Protein AF-A0A924GBF4-F1 (afdb_monomer_lite)

pLDDT: mean 77.06, std 12.08, range [42.66, 89.44]

Structure (mmCIF, N/CA/C/O backbone):
data_AF-A0A924GBF4-F1
#
_entry.id   AF-A0A924GBF4-F1
#
loop_
_atom_site.group_PDB
_atom_site.id
_atom_site.type_symbol
_atom_site.label_atom_id
_atom_site.label_alt_id
_atom_site.label_comp_id
_atom_site.label_asym_id
_atom_site.label_entity_id
_atom_site.label_seq_id
_atom_site.pdbx_PDB_ins_code
_atom_site.Cartn_x
_atom_site.Cartn_y
_atom_site.Cartn_z
_atom_site.occupancy
_atom_site.B_iso_or_equiv
_atom_site.auth_seq_id
_atom_site.auth_comp_id
_atom_site.auth_asym_id
_atom_site.auth_atom_id
_atom_site.pdbx_PDB_model_num
ATOM 1 N N . MET A 1 1 ? 13.185 -18.022 7.314 1.00 56.09 1 MET A N 1
ATOM 2 C CA . MET A 1 1 ? 12.314 -17.865 6.128 1.00 56.09 1 MET A CA 1
ATOM 3 C C . MET A 1 1 ? 12.949 -16.789 5.259 1.00 56.09 1 MET A C 1
ATOM 5 O O . MET A 1 1 ? 13.358 -15.789 5.833 1.00 56.09 1 MET A O 1
ATOM 9 N N . SER A 1 2 ? 13.144 -17.009 3.951 1.00 77.94 2 SER A N 1
ATOM 10 C CA . SER A 1 2 ? 13.708 -15.948 3.094 1.00 77.94 2 SER A CA 1
ATOM 11 C C . SER A 1 2 ? 12.718 -14.793 2.986 1.00 77.94 2 SER A C 1
ATOM 13 O O . SER A 1 2 ? 11.508 -15.037 2.951 1.00 77.94 2 SER A O 1
ATOM 15 N N . ILE A 1 3 ? 13.230 -13.567 2.893 1.00 70.69 3 ILE A N 1
ATOM 16 C CA . ILE A 1 3 ? 12.433 -12.358 2.644 1.00 70.69 3 ILE A CA 1
ATOM 17 C C . ILE A 1 3 ? 11.586 -12.538 1.377 1.00 70.69 3 ILE A C 1
ATOM 19 O O . ILE A 1 3 ? 10.401 -12.215 1.387 1.00 70.69 3 ILE A O 1
ATOM 23 N N . ASP A 1 4 ? 12.138 -13.172 0.340 1.00 72.62 4 ASP A N 1
ATOM 24 C CA . ASP A 1 4 ? 11.449 -13.403 -0.936 1.00 72.62 4 ASP A CA 1
ATOM 25 C C . ASP A 1 4 ? 10.166 -14.219 -0.774 1.00 72.62 4 ASP A C 1
ATOM 27 O O . ASP A 1 4 ? 9.135 -13.901 -1.362 1.00 72.62 4 ASP A O 1
ATOM 31 N N . ARG A 1 5 ? 10.200 -15.260 0.067 1.00 78.62 5 ARG A N 1
ATOM 32 C CA . ARG A 1 5 ? 9.025 -16.109 0.285 1.00 78.62 5 ARG A CA 1
ATOM 33 C C . ARG A 1 5 ? 7.968 -15.402 1.123 1.00 78.62 5 ARG A C 1
ATOM 35 O O . ARG A 1 5 ? 6.794 -15.519 0.813 1.00 78.62 5 ARG A O 1
ATOM 42 N N . GLY A 1 6 ? 8.381 -14.618 2.121 1.00 78.81 6 GLY A N 1
ATOM 43 C CA . GLY A 1 6 ? 7.452 -13.803 2.908 1.00 78.81 6 GLY A CA 1
ATOM 44 C C . GLY A 1 6 ? 6.741 -12.741 2.064 1.00 78.81 6 GLY A C 1
ATOM 45 O O . GLY A 1 6 ? 5.540 -12.530 2.224 1.00 78.81 6 GLY A O 1
ATOM 46 N N . VAL A 1 7 ? 7.453 -12.116 1.121 1.00 80.06 7 VAL A N 1
ATOM 47 C CA . VAL A 1 7 ? 6.864 -11.145 0.188 1.00 80.06 7 VAL A CA 1
ATOM 48 C C . VAL A 1 7 ? 5.864 -11.824 -0.749 1.00 80.06 7 VAL A C 1
ATOM 50 O O . VAL A 1 7 ? 4.744 -11.337 -0.894 1.00 80.06 7 VAL A O 1
ATOM 53 N N . VAL A 1 8 ? 6.232 -12.958 -1.356 1.00 82.00 8 VAL A N 1
ATOM 54 C CA . VAL A 1 8 ? 5.340 -13.698 -2.266 1.00 82.00 8 VAL A CA 1
ATOM 55 C C . VAL A 1 8 ? 4.099 -14.203 -1.538 1.00 82.00 8 VAL A C 1
ATOM 57 O O . VAL A 1 8 ? 2.995 -13.997 -2.039 1.00 82.00 8 VAL A O 1
ATOM 60 N N . ASP A 1 9 ? 4.252 -14.802 -0.358 1.00 84.12 9 ASP A N 1
ATOM 61 C CA . ASP A 1 9 ? 3.125 -15.315 0.427 1.00 84.12 9 ASP A CA 1
ATOM 62 C C . ASP A 1 9 ? 2.156 -14.184 0.825 1.00 84.12 9 ASP A C 1
ATOM 64 O O . ASP A 1 9 ? 0.947 -14.392 0.842 1.00 84.12 9 ASP A O 1
ATOM 68 N N . THR A 1 10 ? 2.661 -12.969 1.078 1.00 82.81 10 THR A N 1
ATOM 69 C CA . THR A 1 10 ? 1.829 -11.808 1.455 1.00 82.81 10 THR A CA 1
ATOM 70 C C . THR A 1 10 ? 1.102 -11.182 0.262 1.00 82.81 10 THR A C 1
ATOM 72 O O . THR A 1 10 ? -0.025 -10.712 0.397 1.00 82.81 10 THR A O 1
ATOM 75 N N . LEU A 1 11 ? 1.741 -11.141 -0.911 1.00 84.31 11 LEU A N 1
ATOM 76 C CA . LEU A 1 11 ? 1.170 -10.507 -2.107 1.00 84.31 11 LEU A CA 1
ATOM 77 C C . LEU A 1 11 ? 0.310 -11.458 -2.944 1.00 84.31 11 LEU A C 1
ATOM 79 O O . LEU A 1 11 ? -0.484 -11.007 -3.770 1.00 84.31 11 LEU A O 1
ATOM 83 N N . SER A 1 12 ? 0.449 -12.768 -2.753 1.00 83.12 12 SER A N 1
ATOM 84 C CA . SER A 1 12 ? -0.328 -13.764 -3.489 1.00 83.12 12 SER A CA 1
ATOM 85 C C . SER A 1 12 ? -1.818 -13.631 -3.175 1.00 83.12 12 SER A C 1
ATOM 87 O O . SER A 1 12 ? -2.254 -13.861 -2.053 1.00 83.12 12 SER A O 1
ATOM 89 N N . GLY A 1 13 ? -2.610 -13.258 -4.184 1.00 78.12 13 GLY A N 1
ATOM 90 C CA . GLY A 1 13 ? -4.058 -13.071 -4.048 1.00 78.12 13 GLY A CA 1
ATOM 91 C C . GLY A 1 13 ? -4.483 -11.748 -3.402 1.00 78.12 13 GLY A C 1
ATOM 92 O O . GLY A 1 13 ? -5.681 -11.534 -3.231 1.00 78.12 13 GLY A O 1
ATOM 93 N N . HIS A 1 14 ? -3.544 -10.852 -3.078 1.00 81.25 14 HIS A N 1
ATOM 94 C CA . HIS A 1 14 ? -3.848 -9.535 -2.520 1.00 81.25 14 HIS A CA 1
ATOM 95 C C . HIS A 1 14 ? -3.817 -8.454 -3.620 1.00 81.25 14 HIS A C 1
ATOM 97 O O . HIS A 1 14 ? -2.924 -8.474 -4.469 1.00 81.25 14 HIS A O 1
ATOM 103 N N . PRO A 1 15 ? -4.745 -7.477 -3.628 1.00 79.50 15 PRO A N 1
ATOM 104 C CA . PRO A 1 15 ? -4.744 -6.402 -4.629 1.00 79.50 15 PRO A CA 1
ATOM 105 C C . PRO A 1 15 ? -3.577 -5.411 -4.458 1.00 79.50 15 PRO A C 1
ATOM 107 O O . PRO A 1 15 ? -3.205 -4.708 -5.401 1.00 79.50 15 PRO A O 1
ATOM 110 N N . SER A 1 16 ? -2.980 -5.349 -3.262 1.00 82.44 16 SER A N 1
ATOM 111 C CA . SER A 1 16 ? -1.830 -4.479 -2.982 1.00 82.44 16 SER A CA 1
ATOM 112 C C . SER A 1 16 ? -0.580 -4.900 -3.743 1.00 82.44 16 SER A C 1
ATOM 114 O O . SER A 1 16 ? -0.291 -6.076 -3.925 1.00 82.44 16 SER A O 1
ATOM 116 N N . ARG A 1 17 ? 0.224 -3.902 -4.110 1.00 83.25 17 ARG A N 1
ATOM 117 C CA . ARG A 1 17 ? 1.533 -4.083 -4.753 1.00 83.25 17 ARG A CA 1
ATOM 118 C C . ARG A 1 17 ? 2.709 -3.784 -3.822 1.00 83.25 17 ARG A C 1
ATOM 120 O O . ARG A 1 17 ? 3.825 -3.569 -4.287 1.00 83.25 17 ARG A O 1
ATOM 127 N N . ALA A 1 18 ? 2.446 -3.730 -2.520 1.00 87.19 18 ALA A N 1
ATOM 128 C CA . ALA A 1 18 ? 3.412 -3.358 -1.503 1.00 87.19 18 ALA A CA 1
ATOM 129 C C . ALA A 1 18 ? 3.250 -4.213 -0.246 1.00 87.19 18 ALA A C 1
ATOM 131 O O . ALA A 1 18 ? 2.129 -4.529 0.151 1.00 87.19 18 ALA A O 1
ATOM 132 N N . VAL A 1 19 ? 4.376 -4.541 0.381 1.00 88.19 19 VAL A N 1
ATOM 133 C CA . VAL A 1 19 ? 4.463 -5.197 1.687 1.00 88.19 19 VAL A CA 1
ATOM 134 C C . VAL A 1 19 ? 5.277 -4.305 2.608 1.00 88.19 19 VAL A C 1
ATOM 136 O O . VAL A 1 19 ? 6.357 -3.854 2.238 1.00 88.19 19 VAL A O 1
ATOM 139 N N . LEU A 1 20 ? 4.781 -4.073 3.821 1.00 84.56 20 LEU A N 1
ATOM 140 C CA . LEU A 1 20 ? 5.566 -3.445 4.879 1.00 84.56 20 LEU A CA 1
ATOM 141 C C . LEU A 1 20 ? 6.347 -4.527 5.623 1.00 84.56 20 LEU A C 1
ATOM 143 O O . LEU A 1 20 ? 5.765 -5.365 6.312 1.00 84.56 20 LEU A O 1
ATOM 147 N N . LEU A 1 21 ? 7.668 -4.508 5.481 1.00 84.50 21 LEU A N 1
ATOM 148 C CA . LEU A 1 21 ? 8.565 -5.414 6.183 1.00 84.50 21 LEU A CA 1
ATOM 149 C C . LEU A 1 21 ? 8.958 -4.790 7.523 1.00 84.50 21 LEU A C 1
ATOM 151 O O . LEU A 1 21 ? 9.498 -3.681 7.591 1.00 84.50 21 LEU A O 1
ATOM 155 N N . GLN A 1 22 ? 8.690 -5.511 8.611 1.00 80.75 22 GLN A N 1
ATOM 156 C CA . GLN A 1 22 ? 9.011 -5.053 9.959 1.00 80.75 22 GLN A CA 1
ATOM 157 C C . GLN A 1 22 ? 10.512 -4.752 10.080 1.00 80.75 22 GLN A C 1
ATOM 159 O O . GLN A 1 22 ? 11.332 -5.632 9.846 1.00 80.75 22 GLN A O 1
ATOM 164 N N . ASN A 1 23 ? 10.858 -3.521 10.472 1.00 80.19 23 ASN A N 1
ATOM 165 C CA . ASN A 1 23 ? 12.232 -3.008 10.606 1.00 80.19 23 ASN A CA 1
ATOM 166 C C . ASN A 1 23 ? 13.037 -2.865 9.294 1.00 80.19 23 ASN A C 1
ATOM 168 O O . ASN A 1 23 ? 14.231 -2.591 9.366 1.00 80.19 23 ASN A O 1
ATOM 172 N N . TYR A 1 24 ? 12.412 -3.013 8.119 1.00 82.50 24 TYR A N 1
ATOM 173 C CA . TYR A 1 24 ? 13.072 -2.842 6.810 1.00 82.50 24 TYR A CA 1
ATOM 174 C C . TYR A 1 24 ? 12.398 -1.796 5.914 1.00 82.50 24 TYR A C 1
ATOM 176 O O . TYR A 1 24 ? 13.049 -1.259 5.024 1.00 82.50 24 TYR A O 1
ATOM 184 N N . GLY A 1 25 ? 11.125 -1.479 6.163 1.00 83.31 25 GLY A N 1
ATOM 185 C CA . GLY A 1 25 ? 10.370 -0.502 5.376 1.00 83.31 25 GLY A CA 1
ATOM 186 C C . GLY A 1 25 ? 9.517 -1.153 4.290 1.00 83.31 25 GLY A C 1
ATOM 187 O O . GLY A 1 25 ? 9.186 -2.341 4.366 1.00 83.31 25 GLY A O 1
ATOM 188 N N . ALA A 1 26 ? 9.104 -0.363 3.301 1.00 86.88 26 ALA A N 1
ATOM 189 C CA . ALA A 1 26 ? 8.243 -0.826 2.224 1.00 86.88 26 ALA A CA 1
ATOM 190 C C . ALA A 1 26 ? 9.018 -1.609 1.154 1.00 86.88 26 ALA A C 1
ATOM 192 O O . ALA A 1 26 ? 10.053 -1.174 0.653 1.00 86.88 26 ALA A O 1
ATOM 193 N N . PHE A 1 27 ? 8.466 -2.747 0.741 1.00 88.69 27 PHE A N 1
ATOM 194 C CA . PHE A 1 27 ? 8.884 -3.487 -0.444 1.00 88.69 27 PHE A CA 1
ATOM 195 C C . PHE A 1 27 ? 7.760 -3.445 -1.478 1.00 88.69 27 PHE A C 1
ATOM 197 O O . PHE A 1 27 ? 6.629 -3.816 -1.164 1.00 88.69 27 PHE A O 1
ATOM 204 N N . THR A 1 28 ? 8.043 -3.005 -2.707 1.00 89.44 28 THR A N 1
ATOM 205 C CA . THR A 1 28 ? 7.019 -2.815 -3.749 1.00 89.44 28 THR A CA 1
ATOM 206 C C . THR A 1 28 ? 7.334 -3.575 -5.031 1.00 89.44 28 THR A C 1
ATOM 208 O O . THR A 1 28 ? 8.494 -3.786 -5.381 1.00 89.44 28 THR A O 1
ATOM 211 N N . ILE A 1 29 ? 6.285 -3.995 -5.743 1.00 86.56 29 ILE A N 1
ATOM 212 C CA . ILE A 1 29 ? 6.382 -4.702 -7.025 1.00 86.56 29 ILE A CA 1
ATOM 213 C C . ILE A 1 29 ? 5.533 -4.016 -8.098 1.00 86.56 29 ILE A C 1
ATOM 215 O O . ILE A 1 29 ? 4.485 -3.433 -7.829 1.00 86.56 29 ILE A O 1
ATOM 219 N N . GLY A 1 30 ? 5.940 -4.120 -9.358 1.00 84.69 30 GLY A N 1
ATOM 220 C CA . GLY A 1 30 ? 5.239 -3.484 -10.467 1.00 84.69 30 GLY A CA 1
ATOM 221 C C . GLY A 1 30 ? 5.580 -4.136 -11.797 1.00 84.69 30 GLY A C 1
ATOM 222 O O . GLY A 1 30 ? 6.638 -4.733 -11.963 1.00 84.69 30 GLY A O 1
ATOM 223 N N . ARG A 1 31 ? 4.665 -4.023 -12.768 1.00 86.31 31 ARG A N 1
ATOM 224 C CA . ARG A 1 31 ? 4.890 -4.526 -14.136 1.00 86.31 31 ARG A CA 1
ATOM 225 C C . ARG A 1 31 ? 5.978 -3.739 -14.877 1.00 86.31 31 ARG A C 1
ATOM 227 O O . ARG A 1 31 ? 6.562 -4.248 -15.824 1.00 86.31 31 ARG A O 1
ATOM 234 N N . THR A 1 32 ? 6.225 -2.501 -14.455 1.00 85.25 32 THR A N 1
ATOM 235 C CA . THR A 1 32 ? 7.258 -1.609 -14.988 1.00 85.25 32 THR A CA 1
ATOM 236 C C . THR A 1 32 ? 7.974 -0.914 -13.827 1.00 85.25 32 THR A C 1
ATOM 238 O O . THR A 1 32 ? 7.361 -0.745 -12.767 1.00 85.25 32 THR A O 1
ATOM 241 N N . PRO A 1 33 ? 9.222 -0.444 -14.016 1.00 86.75 33 PRO A N 1
ATOM 242 C CA . PRO A 1 33 ? 9.937 0.310 -12.986 1.00 86.75 33 PRO A CA 1
ATOM 243 C C . PRO A 1 33 ? 9.156 1.536 -12.493 1.00 86.75 33 PRO A C 1
ATOM 245 O O . PRO A 1 33 ? 9.073 1.777 -11.293 1.00 86.75 33 PRO A O 1
ATOM 248 N N . CYS A 1 34 ? 8.508 2.269 -13.406 1.00 84.44 34 CYS A N 1
ATOM 249 C CA . CYS A 1 34 ? 7.686 3.429 -13.056 1.00 84.44 34 CYS A CA 1
ATOM 250 C C . CYS A 1 34 ? 6.510 3.047 -12.141 1.00 84.44 34 CYS A C 1
ATOM 252 O O . CYS A 1 34 ? 6.259 3.729 -11.151 1.00 84.44 34 CYS A O 1
ATOM 254 N N . ASN A 1 35 ? 5.827 1.930 -12.417 1.00 83.56 35 ASN A N 1
ATOM 255 C CA . ASN A 1 35 ? 4.716 1.464 -11.584 1.00 83.56 35 ASN A CA 1
ATOM 256 C C . ASN A 1 35 ? 5.182 1.038 -10.186 1.00 83.56 35 ASN A C 1
ATOM 258 O O . ASN A 1 35 ? 4.475 1.283 -9.212 1.00 83.56 35 ASN A O 1
ATOM 262 N N . THR A 1 36 ? 6.366 0.431 -10.085 1.00 87.25 36 THR A N 1
ATOM 263 C CA . THR A 1 36 ? 6.977 0.078 -8.797 1.00 87.25 36 THR A CA 1
ATOM 264 C C . THR A 1 36 ? 7.277 1.331 -7.972 1.00 87.25 36 THR A C 1
ATOM 266 O O . THR A 1 36 ? 6.869 1.416 -6.818 1.00 87.25 36 THR A O 1
ATOM 269 N N . VAL A 1 37 ? 7.909 2.345 -8.575 1.00 88.00 37 VAL A N 1
ATOM 270 C CA . VAL A 1 37 ? 8.235 3.609 -7.886 1.00 88.00 37 VAL A CA 1
ATOM 271 C C . VAL A 1 37 ? 6.973 4.358 -7.460 1.00 88.00 37 VAL A C 1
ATOM 273 O O . VAL A 1 37 ? 6.907 4.843 -6.336 1.00 88.00 37 VAL A O 1
ATOM 276 N N . LYS A 1 38 ? 5.944 4.402 -8.315 1.00 86.62 38 LYS A N 1
ATOM 277 C CA . LYS A 1 38 ? 4.629 4.967 -7.975 1.00 86.62 38 LYS A CA 1
ATOM 278 C C . LYS A 1 38 ? 4.050 4.329 -6.709 1.00 86.62 38 LYS A C 1
ATOM 280 O O . LYS A 1 38 ? 3.652 5.043 -5.795 1.00 86.62 38 LYS A O 1
ATOM 285 N N . ALA A 1 39 ? 4.053 2.997 -6.636 1.00 85.81 39 ALA A N 1
ATOM 286 C CA . ALA A 1 39 ? 3.571 2.279 -5.461 1.00 85.81 39 ALA A CA 1
ATOM 287 C C . ALA A 1 39 ? 4.419 2.572 -4.213 1.00 85.81 39 ALA A C 1
ATOM 289 O O . ALA A 1 39 ? 3.856 2.763 -3.141 1.00 85.81 39 ALA A O 1
ATOM 290 N N . ALA A 1 40 ? 5.748 2.643 -4.347 1.00 88.88 40 ALA A N 1
ATOM 291 C CA . ALA A 1 40 ? 6.639 2.963 -3.231 1.00 88.88 40 ALA A CA 1
ATOM 292 C C . ALA A 1 40 ? 6.358 4.358 -2.663 1.00 88.88 40 ALA A C 1
ATOM 294 O O . ALA A 1 40 ? 6.143 4.494 -1.466 1.00 88.88 40 ALA A O 1
ATOM 295 N N . VAL A 1 41 ? 6.271 5.374 -3.525 1.00 89.31 41 VAL A N 1
ATOM 296 C CA . VAL A 1 41 ? 6.000 6.758 -3.107 1.00 89.31 41 VAL A CA 1
ATOM 297 C C . VAL A 1 41 ? 4.659 6.871 -2.386 1.00 89.31 41 VAL A C 1
ATOM 299 O O . VAL A 1 41 ? 4.587 7.520 -1.351 1.00 89.31 41 VAL A O 1
ATOM 302 N N . VAL A 1 42 ? 3.611 6.208 -2.885 1.00 85.88 42 VAL A N 1
ATOM 303 C CA . VAL A 1 42 ? 2.295 6.220 -2.222 1.00 85.88 42 VAL A CA 1
ATOM 304 C C . VAL A 1 42 ? 2.355 5.591 -0.829 1.00 85.88 42 VAL A C 1
ATOM 306 O O . VAL A 1 42 ? 1.688 6.072 0.080 1.00 85.88 42 VAL A O 1
ATOM 309 N N . VAL A 1 43 ? 3.135 4.523 -0.645 1.00 87.81 43 VAL A N 1
ATOM 310 C CA . VAL A 1 43 ? 3.279 3.863 0.663 1.00 87.81 43 VAL A CA 1
ATOM 311 C C . VAL A 1 43 ? 4.054 4.732 1.651 1.00 87.81 43 VAL A C 1
ATOM 313 O O . VAL A 1 43 ? 3.684 4.773 2.820 1.00 87.81 43 VAL A O 1
ATOM 316 N N . GLU A 1 44 ? 5.090 5.433 1.192 1.00 86.25 44 GLU A N 1
ATOM 317 C CA . GLU A 1 44 ? 5.890 6.329 2.036 1.00 86.25 44 GLU A CA 1
ATOM 318 C C . GLU A 1 44 ? 5.133 7.611 2.420 1.00 86.25 44 GLU A C 1
ATOM 320 O O . GLU A 1 44 ? 5.284 8.104 3.535 1.00 86.25 44 GLU A O 1
ATOM 325 N N . ASP A 1 45 ? 4.298 8.138 1.519 1.00 86.25 45 ASP A N 1
ATOM 326 C CA . ASP A 1 45 ? 3.487 9.341 1.765 1.00 86.25 45 ASP A CA 1
ATOM 327 C C . ASP A 1 45 ? 2.207 9.044 2.571 1.00 86.25 45 ASP A C 1
ATOM 329 O O . ASP A 1 45 ? 1.565 9.948 3.108 1.00 86.25 45 ASP A O 1
ATOM 333 N N . ALA A 1 46 ? 1.823 7.768 2.691 1.00 82.56 46 ALA A N 1
ATOM 334 C CA . ALA A 1 46 ? 0.645 7.385 3.451 1.00 82.56 46 ALA A CA 1
ATOM 335 C C . ALA A 1 46 ? 0.816 7.754 4.939 1.00 82.56 46 ALA A C 1
ATOM 337 O O . ALA A 1 46 ? 1.801 7.365 5.577 1.00 82.56 46 ALA A O 1
ATOM 338 N N . PRO A 1 47 ? -0.157 8.460 5.546 1.00 77.94 47 PRO A N 1
ATOM 339 C CA . PRO A 1 47 ? -0.078 8.801 6.956 1.00 77.94 47 PRO A CA 1
ATOM 340 C C . PRO A 1 47 ? -0.044 7.526 7.804 1.00 77.94 47 PRO A C 1
ATOM 342 O O . PRO A 1 47 ? -0.760 6.555 7.541 1.00 77.94 47 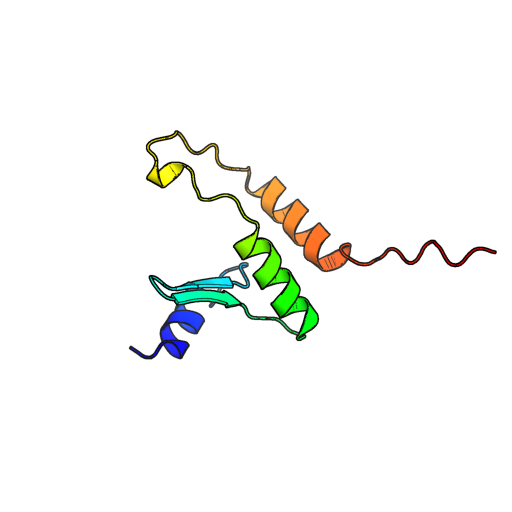PRO A O 1
ATOM 345 N N . HIS A 1 48 ? 0.776 7.538 8.857 1.00 74.81 48 HIS A N 1
ATOM 346 C CA . HIS A 1 48 ? 0.830 6.432 9.808 1.00 74.81 48 HIS A CA 1
ATOM 347 C C . HIS A 1 48 ? -0.569 6.127 10.357 1.00 74.81 48 HIS A C 1
ATOM 349 O O . HIS A 1 48 ? -1.294 7.027 10.782 1.00 74.81 48 HIS A O 1
ATOM 355 N N . SER A 1 49 ? -0.936 4.841 10.378 1.00 71.12 49 SER A N 1
ATOM 356 C CA . SER A 1 49 ? -2.248 4.421 10.869 1.00 71.12 49 SER A CA 1
ATOM 357 C C . SER A 1 49 ? -2.450 4.857 12.332 1.00 71.12 49 SER A C 1
ATOM 359 O O . SER A 1 49 ? -1.646 4.476 13.195 1.00 71.12 49 SER A O 1
ATOM 361 N N . PRO A 1 50 ? -3.538 5.586 12.654 1.00 66.94 50 PRO A N 1
ATOM 362 C CA . PRO A 1 50 ? -3.821 6.028 14.018 1.00 66.94 50 PRO A CA 1
ATOM 363 C C . PRO A 1 50 ? -4.184 4.868 14.958 1.00 66.94 50 PRO A C 1
ATOM 365 O O . PRO A 1 50 ? -4.189 5.055 16.175 1.00 66.94 50 PRO A O 1
ATOM 368 N N . ALA A 1 51 ? -4.428 3.659 14.430 1.00 64.56 51 ALA A N 1
ATOM 369 C CA . ALA A 1 51 ? -4.738 2.463 15.215 1.00 64.56 51 ALA A CA 1
ATOM 370 C C . ALA A 1 51 ? -3.668 2.156 16.277 1.00 64.56 51 ALA A C 1
ATOM 372 O O . ALA A 1 51 ? -3.987 1.703 17.373 1.00 64.56 51 ALA A O 1
ATOM 373 N N . ARG A 1 52 ? -2.393 2.444 15.981 1.00 62.03 52 ARG A N 1
ATOM 374 C CA . ARG A 1 52 ? -1.286 2.251 16.933 1.00 62.03 52 ARG A CA 1
ATOM 375 C C . ARG A 1 52 ? -1.221 3.323 18.024 1.00 62.03 52 ARG A C 1
ATOM 377 O O . ARG A 1 52 ? -0.614 3.079 19.058 1.00 62.03 52 ARG A O 1
ATOM 384 N N . ALA A 1 53 ? -1.849 4.478 17.810 1.00 68.06 53 ALA A N 1
ATOM 385 C CA . ALA A 1 53 ? -1.883 5.600 18.749 1.00 68.06 53 ALA A CA 1
ATOM 386 C C . ALA A 1 53 ? -3.141 5.605 19.645 1.00 68.06 53 ALA A C 1
ATOM 388 O O . ALA A 1 53 ? -3.380 6.577 20.356 1.00 68.06 53 ALA A O 1
ATOM 389 N N . GLY A 1 54 ? -3.958 4.542 19.609 1.00 68.75 54 GLY A N 1
ATOM 390 C CA . GLY A 1 54 ? -5.183 4.427 20.413 1.00 68.75 54 GLY A CA 1
ATOM 391 C C . GLY A 1 54 ? -6.387 5.207 19.867 1.00 68.75 54 GLY A C 1
ATOM 392 O O . GLY A 1 54 ? -7.407 5.304 20.545 1.00 68.75 54 GLY A O 1
ATOM 393 N N . GLY A 1 55 ? -6.289 5.757 18.652 1.00 70.56 55 GLY A N 1
ATOM 394 C CA . GLY A 1 55 ? -7.396 6.434 17.977 1.00 70.56 55 GLY A CA 1
ATOM 395 C C . GLY A 1 55 ? -8.345 5.458 17.275 1.00 70.56 55 GLY A C 1
ATOM 396 O O . GLY A 1 55 ? -7.921 4.429 16.745 1.00 70.56 55 GLY A O 1
ATOM 397 N N . GLN A 1 56 ? -9.637 5.799 17.220 1.00 71.38 56 GLN A N 1
ATOM 398 C CA . GLN A 1 56 ? -10.606 5.066 16.400 1.00 71.38 56 GLN A CA 1
ATOM 399 C C . GLN A 1 56 ? -10.243 5.234 14.921 1.00 71.38 56 GLN A C 1
ATOM 401 O O . GLN A 1 56 ? -10.154 6.350 14.413 1.00 71.38 56 GLN A O 1
ATOM 406 N N . THR A 1 57 ? -10.013 4.118 14.230 1.00 72.31 57 THR A N 1
ATOM 407 C CA . THR A 1 57 ? -9.752 4.126 12.788 1.00 72.31 57 THR A CA 1
ATOM 408 C C . THR A 1 57 ? -11.086 4.101 12.060 1.00 72.31 57 THR A C 1
ATOM 410 O O . THR A 1 57 ? -11.819 3.118 12.143 1.00 72.31 57 THR A O 1
ATOM 413 N N . ILE A 1 58 ? -11.406 5.183 11.354 1.00 80.94 58 ILE A N 1
ATOM 414 C CA . ILE A 1 58 ? -12.556 5.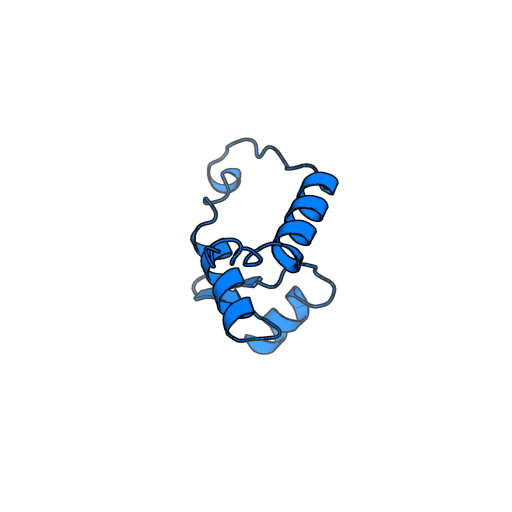211 10.452 1.00 80.94 58 ILE A CA 1
ATOM 415 C C . ILE A 1 58 ? -12.130 4.480 9.182 1.00 80.94 58 ILE A C 1
ATOM 417 O O . ILE A 1 58 ? -11.268 4.959 8.445 1.00 80.94 58 ILE A O 1
ATOM 421 N N . ALA A 1 59 ? -12.689 3.292 8.960 1.00 81.69 59 ALA A N 1
ATOM 422 C CA . ALA A 1 59 ? -12.428 2.538 7.746 1.00 81.69 59 ALA A CA 1
ATOM 423 C C . ALA A 1 59 ? -13.009 3.283 6.537 1.00 81.69 59 ALA A C 1
ATOM 425 O O . ALA A 1 59 ? -14.151 3.744 6.566 1.00 81.69 59 ALA A O 1
ATOM 426 N N . ILE A 1 60 ? -12.219 3.382 5.471 1.00 83.50 60 ILE A N 1
ATOM 427 C CA . ILE A 1 60 ? -12.717 3.815 4.166 1.00 83.50 60 ILE A CA 1
ATOM 428 C C . ILE A 1 60 ? -13.566 2.669 3.611 1.00 83.50 60 ILE A C 1
ATOM 430 O O . ILE A 1 60 ? -13.177 1.505 3.715 1.00 83.50 60 ILE A O 1
ATOM 434 N N . ALA A 1 61 ? -14.732 2.991 3.053 1.00 88.25 61 ALA A N 1
ATOM 435 C CA . ALA A 1 61 ? -15.606 1.993 2.451 1.00 88.25 61 ALA A CA 1
ATOM 436 C C . ALA A 1 61 ? -14.896 1.283 1.279 1.00 88.25 61 ALA A C 1
ATOM 438 O O . ALA A 1 61 ? -14.163 1.912 0.512 1.00 88.25 61 ALA A O 1
ATOM 439 N N . GLN A 1 62 ? -15.073 -0.036 1.168 1.00 85.06 62 GLN A N 1
ATOM 440 C CA . GLN A 1 62 ? -14.312 -0.861 0.222 1.00 85.06 62 GLN A CA 1
ATOM 441 C C . GLN A 1 62 ? -14.581 -0.481 -1.243 1.00 85.06 62 GLN A C 1
A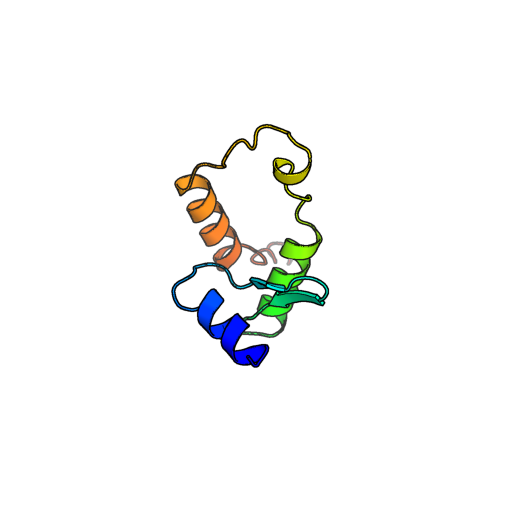TOM 443 O O . GLN A 1 62 ? -13.659 -0.453 -2.048 1.00 85.06 62 GLN A O 1
ATOM 448 N N . ASP A 1 63 ? -15.813 -0.103 -1.572 1.00 87.75 63 ASP A N 1
ATOM 449 C CA . ASP A 1 63 ? -16.206 0.407 -2.889 1.00 87.75 63 ASP A CA 1
ATOM 450 C C . ASP A 1 63 ? -15.455 1.694 -3.270 1.00 87.75 63 ASP A C 1
ATOM 452 O O . ASP A 1 63 ? -15.029 1.860 -4.415 1.00 87.75 63 ASP A O 1
ATOM 456 N N . ALA A 1 64 ? -15.226 2.585 -2.303 1.00 85.12 64 ALA A N 1
ATOM 457 C CA . ALA A 1 64 ? -14.410 3.776 -2.506 1.00 85.12 64 ALA A CA 1
ATOM 458 C C . ALA A 1 64 ? -12.928 3.424 -2.718 1.00 85.12 64 ALA A C 1
ATOM 460 O O . ALA A 1 64 ? -12.269 4.048 -3.551 1.00 85.12 64 ALA A O 1
ATOM 461 N N . ILE A 1 65 ? -12.404 2.415 -2.009 1.00 84.50 65 ILE A N 1
ATOM 462 C CA . ILE A 1 65 ? -11.037 1.906 -2.213 1.00 84.50 65 ILE A CA 1
ATOM 463 C C . ILE A 1 65 ? -10.889 1.350 -3.630 1.00 84.50 65 ILE A C 1
ATOM 465 O O . ILE A 1 65 ? -9.934 1.702 -4.322 1.00 84.50 65 ILE A O 1
ATOM 469 N N . ASP A 1 66 ? -11.844 0.541 -4.081 1.00 84.38 66 ASP A N 1
ATOM 470 C CA . ASP A 1 66 ? -11.813 -0.084 -5.402 1.00 84.38 66 ASP A CA 1
ATOM 471 C C . ASP A 1 66 ? -11.913 0.969 -6.520 1.00 84.38 66 ASP A C 1
ATOM 473 O O . ASP A 1 66 ? -11.137 0.932 -7.477 1.00 84.38 66 ASP A O 1
ATOM 477 N N . ALA A 1 67 ? -12.786 1.973 -6.369 1.00 83.88 67 ALA A N 1
ATOM 478 C CA . ALA A 1 67 ? -12.904 3.084 -7.316 1.00 83.88 67 ALA A CA 1
ATOM 479 C C . ALA A 1 67 ? -11.628 3.947 -7.386 1.00 83.88 67 ALA A C 1
ATOM 481 O O . ALA A 1 67 ? -11.201 4.359 -8.469 1.00 83.88 67 ALA A O 1
ATOM 482 N N . LEU A 1 68 ? -10.991 4.220 -6.240 1.00 82.31 68 LEU A N 1
ATOM 483 C CA . LEU A 1 68 ? -9.718 4.944 -6.187 1.00 82.31 68 LEU A CA 1
ATOM 484 C C . LEU A 1 68 ? -8.572 4.119 -6.783 1.00 82.31 68 LEU A C 1
ATOM 486 O O . LEU A 1 68 ? -7.729 4.675 -7.491 1.00 82.31 68 LEU A O 1
ATOM 490 N N . PHE A 1 69 ? -8.550 2.810 -6.527 1.00 81.12 69 PHE A N 1
ATOM 491 C CA . PHE A 1 69 ? -7.572 1.892 -7.100 1.00 81.12 69 PHE A CA 1
ATOM 492 C C . PHE A 1 69 ? -7.684 1.852 -8.625 1.00 81.12 69 PHE A C 1
ATOM 494 O O . PHE A 1 69 ? -6.673 2.029 -9.308 1.00 81.12 69 PHE A O 1
ATOM 501 N N . ASP A 1 70 ? -8.898 1.699 -9.158 1.00 82.31 70 ASP A N 1
ATOM 502 C CA . ASP A 1 70 ? -9.154 1.698 -10.599 1.00 82.31 70 ASP A CA 1
ATOM 503 C C . ASP A 1 70 ? -8.686 3.009 -11.249 1.00 82.31 70 ASP A C 1
ATOM 505 O O . ASP A 1 70 ? -7.874 3.004 -12.179 1.00 82.31 70 ASP A O 1
ATOM 509 N N . ARG A 1 71 ? -9.069 4.154 -10.669 1.00 78.88 71 ARG A N 1
ATOM 510 C CA . ARG A 1 71 ? -8.615 5.471 -11.133 1.00 78.88 71 ARG A CA 1
ATOM 511 C C . ARG A 1 71 ? -7.091 5.602 -11.105 1.00 78.88 71 ARG A C 1
ATOM 513 O O . ARG A 1 71 ? -6.512 6.185 -12.021 1.00 78.88 71 ARG A O 1
ATOM 520 N N . TYR A 1 72 ? -6.427 5.097 -10.068 1.00 72.19 72 TYR A N 1
ATOM 521 C CA . TYR A 1 72 ? -4.971 5.182 -9.965 1.00 72.19 72 TYR A CA 1
ATOM 522 C C . TYR A 1 72 ? -4.268 4.318 -11.019 1.00 72.19 72 TYR A C 1
ATOM 524 O O . TYR A 1 72 ? -3.252 4.733 -11.577 1.00 72.19 72 TYR A O 1
ATOM 532 N N . GLN A 1 73 ? -4.806 3.131 -11.319 1.00 71.12 73 GLN A N 1
ATOM 533 C CA . GLN A 1 73 ? -4.251 2.258 -12.356 1.00 71.12 73 GLN A CA 1
ATOM 534 C C . GLN A 1 73 ? -4.476 2.819 -13.767 1.00 71.12 73 GLN A C 1
ATOM 536 O O . GLN A 1 73 ? -3.565 2.747 -14.592 1.00 71.12 73 GLN A O 1
ATOM 541 N N . ASN A 1 74 ? -5.657 3.379 -14.039 1.00 75.62 74 ASN A N 1
ATOM 542 C CA . ASN A 1 74 ? -6.089 3.681 -15.405 1.00 75.62 74 ASN A CA 1
ATOM 543 C C . ASN A 1 74 ? -5.930 5.159 -15.793 1.00 75.62 74 ASN A C 1
ATOM 545 O O . ASN A 1 74 ? -5.689 5.462 -16.960 1.00 75.62 74 ASN A O 1
ATOM 549 N N . ASN A 1 75 ? -6.012 6.087 -14.833 1.00 68.00 75 ASN A N 1
ATOM 550 C CA . ASN A 1 75 ? -6.114 7.524 -15.125 1.00 68.00 75 ASN A CA 1
ATOM 551 C C . ASN A 1 75 ? -4.911 8.333 -14.610 1.00 68.00 75 ASN A C 1
ATOM 553 O O . ASN A 1 75 ? -4.749 9.498 -14.974 1.00 68.00 75 ASN A O 1
ATOM 557 N N . TYR A 1 76 ? -4.049 7.755 -13.767 1.00 59.56 76 TYR A N 1
ATOM 558 C CA . TYR A 1 76 ? -2.929 8.488 -13.171 1.00 59.56 76 TYR A CA 1
ATOM 559 C C . TYR A 1 76 ? -1.727 8.592 -14.131 1.00 59.56 76 TYR A C 1
ATOM 561 O O . TYR A 1 76 ? -0.921 7.663 -14.270 1.00 59.56 76 TYR A O 1
ATOM 569 N N . GLY A 1 77 ? -1.592 9.758 -14.773 1.00 59.88 77 GLY A N 1
ATOM 570 C CA . GLY A 1 77 ? -0.582 10.063 -15.799 1.00 59.88 77 GLY A CA 1
ATOM 571 C C . GLY A 1 77 ? -1.149 10.288 -17.208 1.00 59.88 77 GLY A C 1
ATOM 572 O O . GLY A 1 77 ? -0.368 10.417 -18.143 1.00 59.88 77 GLY A O 1
ATOM 573 N N . GLN A 1 78 ? -2.478 10.329 -17.365 1.00 55.06 78 GLN A N 1
ATOM 574 C CA . GLN A 1 78 ? -3.168 10.554 -18.645 1.00 55.06 78 GLN A CA 1
ATOM 575 C C . GLN A 1 78 ? -3.509 12.029 -18.912 1.00 55.06 78 GLN A C 1
ATOM 577 O O . GLN A 1 78 ? -4.536 12.317 -19.511 1.00 55.06 78 GLN A O 1
ATOM 582 N N . ASP A 1 79 ? -2.650 12.968 -18.514 1.00 52.25 79 ASP A N 1
ATOM 583 C CA . ASP A 1 79 ? -2.786 14.347 -18.987 1.00 52.25 79 ASP A CA 1
ATOM 584 C C . ASP A 1 79 ? -1.492 14.836 -19.647 1.00 52.25 79 ASP A C 1
ATOM 586 O O . ASP A 1 79 ? -0.589 15.361 -18.994 1.00 52.25 79 ASP A O 1
ATOM 590 N N . PRO A 1 80 ? -1.379 14.644 -20.970 1.00 47.50 80 PRO A N 1
ATOM 591 C CA . PRO A 1 80 ? -0.750 15.599 -21.848 1.00 47.50 80 PRO A CA 1
ATOM 592 C C . PRO A 1 80 ? -1.833 16.335 -22.655 1.00 47.50 80 PRO A C 1
ATOM 594 O O . PRO A 1 80 ? -1.656 16.551 -23.852 1.00 47.50 80 PRO A O 1
ATOM 597 N N . GLN A 1 81 ? -2.955 16.757 -22.057 1.00 48.34 81 GLN A N 1
ATOM 598 C CA . GLN A 1 81 ? -3.861 17.722 -22.694 1.00 48.34 81 GLN A CA 1
ATOM 599 C C . GLN A 1 81 ? -3.308 19.146 -22.483 1.00 48.34 81 GLN A C 1
ATOM 601 O O . GLN A 1 81 ? -3.928 20.043 -21.923 1.00 48.34 81 GLN A O 1
ATOM 606 N N . GLY A 1 82 ? -2.072 19.337 -22.945 1.00 47.81 82 GLY A N 1
ATOM 607 C CA . GLY A 1 82 ? -1.336 20.598 -22.905 1.00 47.81 82 GLY A CA 1
ATOM 608 C C . GLY A 1 82 ? -0.390 20.785 -24.092 1.00 47.81 82 GLY A C 1
ATOM 609 O O . GLY A 1 82 ? 0.440 21.688 -24.064 1.00 47.81 82 GLY A O 1
ATOM 610 N N . ALA A 1 83 ? -0.491 19.962 -25.142 1.00 43.25 83 ALA A N 1
ATOM 611 C CA . ALA A 1 83 ? 0.076 20.311 -26.441 1.00 43.25 83 ALA A CA 1
ATOM 612 C C . ALA A 1 83 ? -0.885 21.310 -27.101 1.00 43.25 83 ALA A C 1
ATOM 614 O O . ALA A 1 83 ? -1.867 20.930 -27.738 1.00 43.25 83 ALA A O 1
ATOM 615 N N . MET A 1 84 ? -0.641 22.591 -26.817 1.00 44.88 84 MET A N 1
ATOM 616 C CA . MET A 1 84 ? -1.351 23.731 -27.387 1.00 44.88 84 MET A CA 1
ATOM 617 C C . MET A 1 84 ? -1.415 23.619 -28.914 1.00 44.88 84 MET A C 1
ATOM 619 O O . MET A 1 84 ? -0.430 23.259 -29.562 1.00 44.88 84 MET A O 1
ATOM 623 N N . SER A 1 85 ? -2.608 23.910 -29.433 1.00 42.66 85 SER A N 1
ATOM 624 C CA . SER A 1 85 ? -2.897 24.168 -30.847 1.00 42.66 85 SER A CA 1
ATOM 625 C C . SER A 1 85 ? -2.064 25.310 -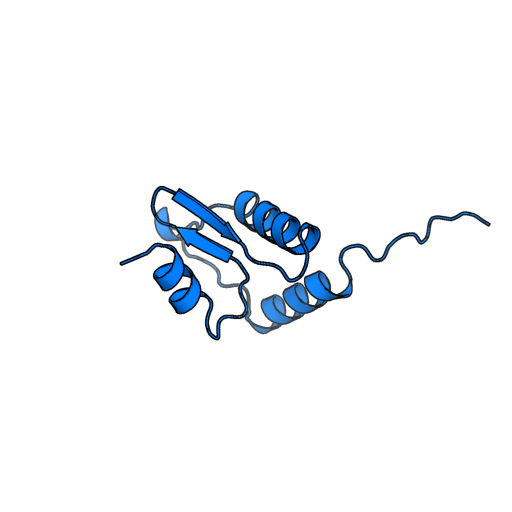31.418 1.00 42.66 85 SER A C 1
ATOM 627 O O . SER A 1 85 ? -1.653 26.191 -30.628 1.00 42.66 85 SER A O 1
#

Secondary structure (DSSP, 8-state):
--HHHHHHHHHTT-S-SEEEETTTEEEE--SSHHHHHHHHHHHHHSPPPGGGG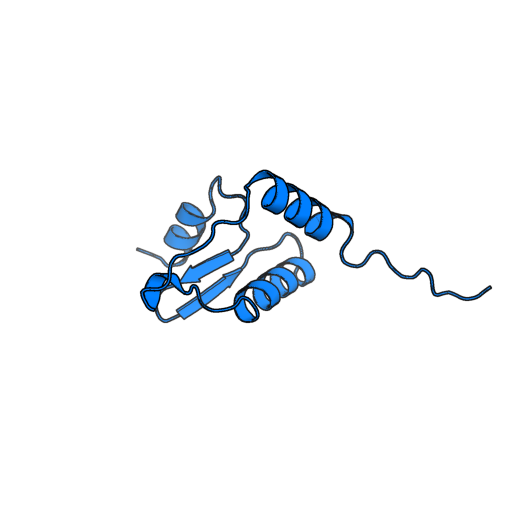T----PPPHHHHHHHHHHHHHTTT---TT---

Radius of gyration: 16.06 Å; chains: 1; bounding box: 30×42×51 Å

Sequence (85 aa):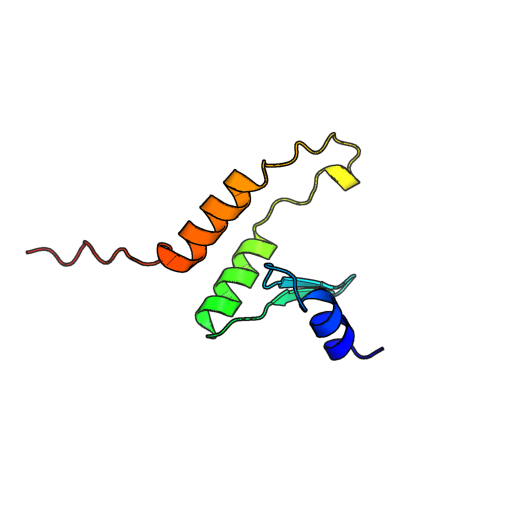
MSIDRGVVDTLSGHPSRAVLLQNYGAFTIGRTPCNTVKAAVVVEDAPHSPARAGGQTIAIAQDAIDALFDRYQNNYGQDPQGAMS

Foldseek 3Di:
DDPVVVQCVVPPVPPQQWDQDVPPGIDGDDPDPVRRVVSRVCRVPDDDQCVVVVDDGDDDDVVVVVVVSCCCVPPPPPDPVPPDD